Protein AF-A0A011AIQ7-F1 (afdb_monomer)

Nearest PDB structures (foldseek):
  3q0k-assembly1_A  TM=6.579E-01  e=1.385E+00  Homo sapiens
  5c22-assembly4_D  TM=3.290E-01  e=3.885E-01  Escherichia coli
  5c22-assembly3_C  TM=3.157E-01  e=4.949E-01  Escherichia coli

Sequence (125 aa):
MGLVEELEAQREALTEACAVADAEDRVAQARCDQLLSEFAGTARQLQVRAAEFAAVTEGGSPQSEVSAAACAVDAARVDAMRAQLRVVDEWAAITKSRLTRARRLSQQVSSICDVTLDLERTPGP

Solvent-accessible surface area (backbone atoms only — not comparable to full-atom values): 6647 Å² total; per-residue (Å²): 134,55,74,65,61,52,52,51,51,50,50,51,52,50,52,51,53,50,54,51,49,56,52,53,50,52,52,52,48,55,50,49,53,49,49,52,52,54,37,52,50,40,47,50,50,30,52,51,33,48,51,54,34,49,52,37,58,73,67,68,50,57,69,69,55,41,50,52,31,50,53,48,30,53,52,31,48,51,50,34,53,51,40,53,50,52,50,51,54,49,51,51,52,52,51,50,50,51,52,55,48,53,52,50,53,52,51,53,52,51,52,53,50,52,58,53,52,53,55,76,68,51,82,77,134

Organism: NCBI:txid927661

Structure (mmCIF, N/CA/C/O backbone):
data_AF-A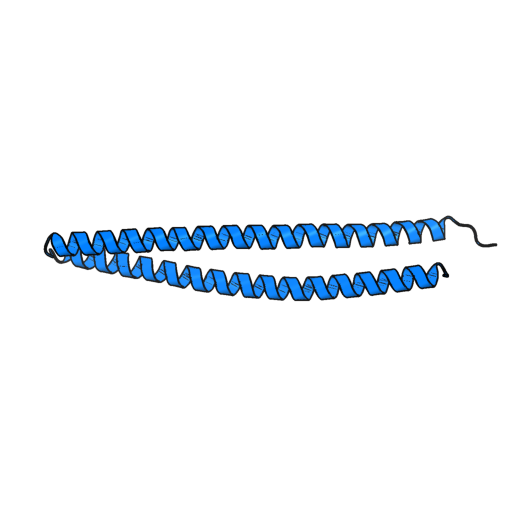0A011AIQ7-F1
#
_entry.id   AF-A0A011AIQ7-F1
#
loop_
_atom_site.group_PDB
_atom_site.id
_atom_site.type_symbol
_atom_site.label_atom_id
_atom_site.label_alt_id
_atom_site.label_comp_id
_atom_site.label_asym_id
_atom_site.label_entity_id
_atom_site.label_seq_id
_atom_site.pdbx_PDB_ins_code
_atom_site.Cartn_x
_atom_site.Cartn_y
_atom_site.Cartn_z
_atom_site.occupancy
_atom_site.B_iso_or_equiv
_atom_site.auth_seq_id
_atom_site.auth_comp_id
_atom_site.auth_asym_id
_atom_site.auth_atom_id
_atom_site.pdbx_PDB_model_num
ATOM 1 N N . MET A 1 1 ? 32.590 -1.691 -33.964 1.00 56.59 1 MET A N 1
ATOM 2 C CA . MET A 1 1 ? 31.225 -2.161 -33.682 1.00 56.59 1 MET A CA 1
ATOM 3 C C . MET A 1 1 ? 30.326 -1.468 -34.681 1.00 56.59 1 MET A C 1
ATOM 5 O O . MET A 1 1 ? 30.472 -0.260 -34.843 1.00 56.59 1 MET A O 1
ATOM 9 N N . GLY A 1 2 ? 29.557 -2.222 -35.457 1.00 79.56 2 GLY A N 1
ATOM 10 C CA . GLY A 1 2 ? 28.654 -1.657 -36.459 1.00 79.56 2 GLY A CA 1
ATOM 11 C C . GLY A 1 2 ? 27.425 -1.034 -35.798 1.00 79.56 2 GLY A C 1
ATOM 12 O O . GLY A 1 2 ? 26.962 -1.521 -34.775 1.00 79.56 2 GLY A O 1
ATOM 13 N N . LEU A 1 3 ? 26.864 0.017 -36.397 1.00 75.50 3 LEU A N 1
ATOM 14 C CA . LEU A 1 3 ? 25.681 0.719 -35.872 1.00 75.50 3 LEU A CA 1
ATOM 15 C C . LEU A 1 3 ? 24.439 -0.189 -35.743 1.00 75.50 3 LEU A C 1
ATOM 17 O O . LEU A 1 3 ? 23.606 0.007 -34.865 1.00 75.50 3 LEU A O 1
ATOM 21 N N . VAL A 1 4 ? 24.343 -1.227 -36.580 1.00 80.94 4 VAL A N 1
ATOM 22 C CA . VAL A 1 4 ? 23.312 -2.274 -36.475 1.00 80.94 4 VAL A CA 1
ATOM 23 C C . VAL A 1 4 ? 23.517 -3.140 -35.227 1.00 80.94 4 VAL A C 1
ATOM 25 O O . VAL A 1 4 ? 22.553 -3.400 -34.516 1.00 80.94 4 VAL A O 1
ATOM 28 N N . GLU A 1 5 ? 24.760 -3.524 -34.915 1.00 85.44 5 GLU A N 1
ATOM 29 C CA . GLU A 1 5 ? 25.088 -4.285 -33.696 1.00 85.44 5 GLU A CA 1
ATOM 30 C C . GLU A 1 5 ? 24.764 -3.464 -32.436 1.00 85.44 5 GLU A C 1
ATOM 32 O O . GLU A 1 5 ? 24.306 -4.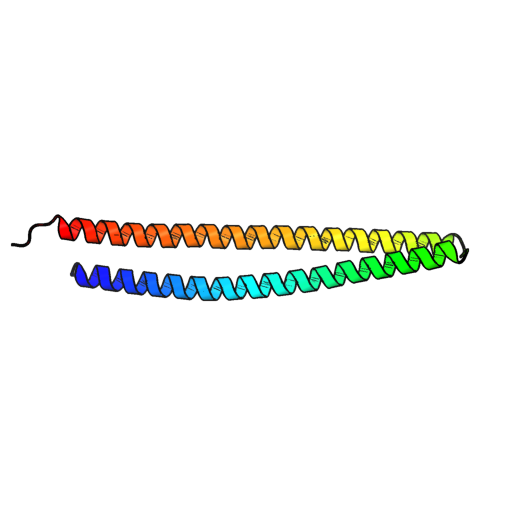006 -31.433 1.00 85.44 5 GLU A O 1
ATOM 37 N N . GLU A 1 6 ? 24.962 -2.142 -32.494 1.00 84.44 6 GLU A N 1
ATOM 38 C CA . GLU A 1 6 ? 24.613 -1.225 -31.406 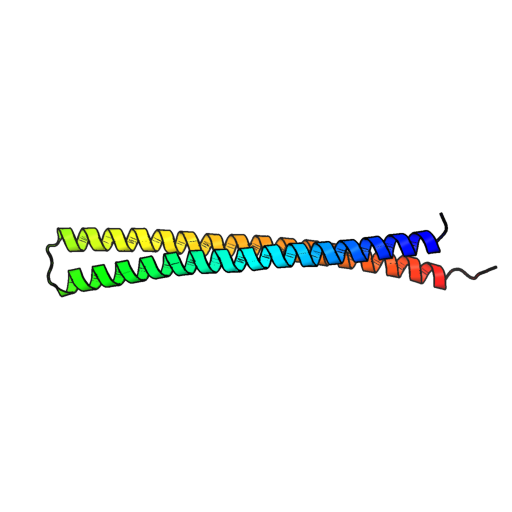1.00 84.44 6 GLU A CA 1
ATOM 39 C C . GLU A 1 6 ? 23.094 -1.128 -31.192 1.00 84.44 6 GLU A C 1
ATOM 41 O O . GLU A 1 6 ? 22.629 -1.236 -30.057 1.00 84.44 6 GLU A O 1
ATOM 46 N N . LEU A 1 7 ? 22.305 -0.996 -32.263 1.00 83.94 7 LEU A N 1
ATOM 47 C CA . LEU A 1 7 ? 20.840 -0.987 -32.172 1.00 83.94 7 LEU A CA 1
ATOM 48 C C . LEU A 1 7 ? 20.270 -2.330 -31.692 1.00 83.94 7 LEU A C 1
ATOM 50 O O . LEU A 1 7 ? 19.313 -2.350 -30.916 1.00 83.94 7 LEU A O 1
ATOM 54 N N . GLU A 1 8 ? 20.850 -3.453 -32.120 1.00 86.75 8 GLU A N 1
ATOM 55 C CA . GLU A 1 8 ? 20.460 -4.782 -31.640 1.00 86.75 8 GLU A CA 1
ATOM 56 C C . GLU A 1 8 ? 20.743 -4.942 -30.143 1.00 86.75 8 GLU A C 1
ATOM 58 O O . GLU A 1 8 ? 19.849 -5.353 -29.399 1.00 86.75 8 GLU A O 1
ATOM 63 N N . ALA A 1 9 ? 21.925 -4.522 -29.683 1.00 88.00 9 ALA A N 1
ATOM 64 C CA . ALA A 1 9 ? 22.273 -4.530 -28.265 1.00 88.00 9 ALA A CA 1
ATOM 65 C C . ALA A 1 9 ? 21.348 -3.620 -27.436 1.00 88.00 9 ALA A C 1
ATOM 67 O O . ALA A 1 9 ? 20.900 -4.001 -26.354 1.00 88.00 9 ALA A O 1
ATOM 68 N N . GLN A 1 10 ? 21.005 -2.431 -27.944 1.00 86.94 10 GLN A N 1
ATOM 69 C CA . GLN A 1 10 ? 20.070 -1.522 -27.273 1.00 86.94 10 GLN A CA 1
ATOM 70 C C . GLN A 1 10 ? 18.646 -2.094 -27.207 1.00 86.94 10 GLN A C 1
ATOM 72 O O . GLN A 1 10 ? 17.980 -1.972 -26.176 1.00 86.94 10 GLN A O 1
ATOM 77 N N . ARG A 1 11 ? 18.174 -2.754 -28.272 1.00 87.50 11 ARG A N 1
ATOM 78 C CA . ARG A 1 11 ? 16.873 -3.440 -28.291 1.00 87.50 11 ARG A CA 1
ATOM 79 C C . ARG A 1 11 ? 16.830 -4.587 -27.281 1.00 87.50 11 ARG A C 1
ATOM 81 O O . ARG A 1 11 ? 15.822 -4.741 -26.587 1.00 87.50 11 ARG A O 1
ATOM 88 N N . GLU A 1 12 ? 17.883 -5.395 -27.209 1.00 90.38 12 GLU A N 1
ATOM 89 C CA . GLU A 1 12 ? 17.980 -6.496 -26.247 1.00 90.38 12 GLU A CA 1
ATOM 90 C C . GLU A 1 12 ? 17.976 -5.960 -24.810 1.00 90.38 12 GLU A C 1
ATOM 92 O O . GLU A 1 12 ? 17.146 -6.380 -24.003 1.00 90.38 12 GLU A O 1
ATOM 97 N N . ALA A 1 13 ? 18.778 -4.928 -24.532 1.00 89.38 13 ALA A N 1
ATOM 98 C CA . ALA A 1 13 ? 18.809 -4.260 -23.234 1.00 89.38 13 ALA A CA 1
ATOM 99 C C . ALA A 1 13 ? 17.454 -3.638 -22.843 1.00 89.38 13 ALA A C 1
ATOM 101 O O . ALA A 1 13 ? 17.050 -3.720 -21.682 1.00 89.38 13 ALA A O 1
ATOM 102 N N . LEU A 1 14 ? 16.723 -3.033 -23.789 1.00 90.62 14 LEU A N 1
ATOM 103 C CA . LEU A 1 14 ? 15.379 -2.503 -23.533 1.00 90.62 14 LEU A CA 1
ATOM 104 C C . LEU A 1 14 ? 14.378 -3.629 -23.238 1.00 90.62 14 LEU A C 1
ATOM 106 O O . LEU A 1 14 ? 13.547 -3.501 -22.340 1.00 90.62 14 LEU A O 1
ATOM 110 N N . THR A 1 15 ? 14.471 -4.740 -23.969 1.00 91.38 15 THR A N 1
ATOM 111 C CA . THR A 1 15 ? 13.615 -5.917 -23.763 1.00 91.38 15 THR A CA 1
ATOM 112 C C . THR A 1 15 ? 13.834 -6.507 -22.372 1.00 91.38 15 THR A C 1
ATOM 114 O O . THR A 1 15 ? 12.869 -6.768 -21.651 1.00 91.38 15 THR A O 1
ATOM 117 N N . GLU A 1 16 ? 15.094 -6.654 -21.960 1.00 93.38 16 GLU A N 1
ATOM 118 C CA . GLU A 1 16 ? 15.452 -7.110 -20.618 1.00 93.38 16 GLU A CA 1
ATOM 119 C C . GLU A 1 16 ? 14.958 -6.132 -19.543 1.00 93.38 16 GLU A C 1
ATOM 121 O O . GLU A 1 16 ? 14.326 -6.548 -18.571 1.00 93.38 16 GLU A O 1
ATOM 126 N N . ALA A 1 17 ? 15.157 -4.824 -19.739 1.00 89.75 17 ALA A N 1
ATOM 127 C CA . ALA A 1 17 ? 14.701 -3.803 -18.798 1.00 89.75 17 ALA A CA 1
ATOM 128 C C . ALA A 1 17 ? 13.174 -3.824 -18.599 1.00 89.75 17 ALA A C 1
ATOM 130 O O . ALA A 1 17 ? 12.703 -3.669 -17.469 1.00 89.75 17 ALA A O 1
ATOM 131 N N . CYS A 1 18 ? 12.398 -4.059 -19.661 1.00 90.25 18 CYS A N 1
ATOM 132 C CA . CYS A 1 18 ? 10.949 -4.251 -19.575 1.00 90.25 18 CYS A CA 1
ATOM 133 C C . CYS A 1 18 ? 10.581 -5.539 -18.821 1.00 90.25 18 CYS A C 1
ATOM 135 O O . CYS A 1 18 ? 9.720 -5.509 -17.944 1.00 90.25 18 CYS A O 1
ATOM 137 N N . ALA A 1 19 ? 11.262 -6.657 -19.087 1.00 93.94 19 ALA A N 1
ATOM 138 C CA . ALA A 1 19 ? 10.998 -7.914 -18.385 1.00 93.94 19 ALA A CA 1
ATOM 139 C C . ALA A 1 19 ? 11.282 -7.810 -16.874 1.00 93.94 19 ALA A C 1
ATOM 141 O O . ALA A 1 19 ? 10.506 -8.307 -16.050 1.00 93.94 19 ALA A O 1
ATOM 142 N N . VAL A 1 20 ? 12.366 -7.122 -16.502 1.00 92.00 20 VAL A N 1
ATOM 143 C CA . VAL A 1 20 ? 12.689 -6.803 -15.104 1.00 92.00 20 VAL A CA 1
ATOM 144 C C . VAL A 1 20 ? 11.615 -5.897 -14.501 1.00 92.00 20 VAL A C 1
ATOM 146 O O . VAL A 1 20 ? 11.147 -6.166 -13.395 1.00 92.00 20 VAL A O 1
ATOM 149 N N . ALA A 1 21 ? 11.162 -4.874 -15.234 1.00 90.00 21 ALA A N 1
ATOM 150 C CA . ALA A 1 21 ? 10.089 -3.990 -14.786 1.00 90.00 21 ALA A CA 1
ATOM 151 C C . ALA A 1 21 ? 8.806 -4.760 -14.440 1.00 90.00 21 ALA A C 1
ATOM 153 O O . ALA A 1 21 ? 8.239 -4.548 -13.368 1.00 90.00 21 ALA A O 1
ATOM 154 N N . ASP A 1 22 ? 8.390 -5.686 -15.304 1.00 92.56 22 ASP A N 1
ATOM 155 C CA . ASP A 1 22 ? 7.191 -6.503 -15.105 1.00 92.56 22 ASP A CA 1
ATOM 156 C C . ASP A 1 22 ? 7.325 -7.464 -13.919 1.00 92.56 22 ASP A C 1
ATOM 158 O O . ASP A 1 22 ? 6.351 -7.754 -13.216 1.00 92.56 22 ASP A O 1
ATOM 162 N N . ALA A 1 23 ? 8.521 -8.017 -13.701 1.00 94.00 23 ALA A N 1
ATOM 163 C CA . ALA A 1 23 ? 8.795 -8.878 -12.555 1.00 94.00 23 ALA A CA 1
ATOM 164 C C . ALA A 1 23 ? 8.727 -8.085 -11.243 1.00 94.00 23 ALA A C 1
ATOM 166 O O . ALA A 1 23 ? 8.051 -8.497 -10.298 1.00 94.00 23 ALA A O 1
ATOM 167 N N . GLU A 1 24 ? 9.369 -6.920 -11.199 1.00 91.69 24 GLU A N 1
ATOM 168 C CA . GLU A 1 24 ? 9.349 -6.039 -10.033 1.00 91.69 24 GLU A CA 1
ATOM 169 C C . GLU A 1 24 ? 7.937 -5.506 -9.741 1.00 91.69 24 GLU A C 1
ATOM 171 O O . GLU A 1 24 ? 7.548 -5.413 -8.577 1.00 91.69 24 GLU A O 1
ATOM 176 N N . ASP A 1 25 ? 7.133 -5.206 -10.766 1.00 91.69 25 ASP A N 1
ATOM 177 C CA . ASP A 1 25 ? 5.745 -4.768 -10.580 1.00 91.69 25 ASP A CA 1
ATOM 178 C C . ASP A 1 25 ? 4.845 -5.867 -10.019 1.00 91.69 25 ASP A C 1
ATOM 180 O O . ASP A 1 25 ? 3.992 -5.574 -9.177 1.00 91.69 25 ASP A O 1
ATOM 184 N N . ARG A 1 26 ? 5.068 -7.128 -10.407 1.00 93.81 26 ARG A N 1
ATOM 185 C CA . ARG A 1 26 ? 4.393 -8.281 -9.795 1.00 93.81 26 ARG A CA 1
ATOM 186 C C . ARG A 1 26 ? 4.757 -8.437 -8.321 1.00 93.81 26 ARG A C 1
ATOM 188 O O . ARG A 1 26 ? 3.871 -8.671 -7.501 1.00 93.81 26 ARG A O 1
ATOM 195 N N . VAL A 1 27 ? 6.032 -8.261 -7.969 1.00 94.06 27 VAL A N 1
ATOM 196 C CA . VAL A 1 27 ? 6.481 -8.284 -6.567 1.00 94.06 27 VAL A CA 1
ATOM 197 C C . VAL A 1 27 ? 5.845 -7.139 -5.777 1.00 94.06 27 VAL A C 1
ATOM 199 O O . VAL A 1 27 ? 5.314 -7.363 -4.690 1.00 94.06 27 VAL A O 1
ATOM 202 N N . ALA A 1 28 ? 5.834 -5.926 -6.335 1.00 91.50 28 ALA A N 1
ATOM 203 C CA . ALA A 1 28 ? 5.198 -4.770 -5.712 1.00 91.50 28 ALA A CA 1
ATOM 204 C C . ALA A 1 28 ? 3.685 -4.972 -5.521 1.00 91.50 28 ALA A C 1
ATOM 206 O O . ALA A 1 28 ? 3.147 -4.601 -4.481 1.00 91.50 28 ALA A O 1
ATOM 207 N N . GLN A 1 29 ? 3.000 -5.598 -6.482 1.00 91.75 29 GLN A N 1
ATOM 208 C CA . GLN A 1 29 ? 1.578 -5.912 -6.355 1.00 91.75 29 GLN A CA 1
ATOM 209 C C . GLN A 1 29 ? 1.318 -6.918 -5.229 1.00 91.75 29 GLN A C 1
ATOM 211 O O . GLN A 1 29 ? 0.498 -6.649 -4.355 1.00 91.75 29 GLN A O 1
ATOM 216 N N . ALA A 1 30 ? 2.068 -8.023 -5.190 1.00 94.69 30 ALA A N 1
ATOM 217 C CA . ALA A 1 30 ? 1.951 -9.011 -4.118 1.00 94.69 30 ALA A CA 1
ATOM 218 C C . ALA A 1 30 ? 2.218 -8.388 -2.736 1.00 94.69 30 ALA A C 1
ATOM 220 O O . ALA A 1 30 ? 1.547 -8.706 -1.752 1.00 94.69 30 ALA A O 1
ATOM 221 N N . ARG A 1 31 ? 3.171 -7.452 -2.668 1.00 93.75 31 ARG A N 1
ATOM 222 C CA . ARG A 1 31 ? 3.484 -6.694 -1.457 1.00 93.75 31 ARG A CA 1
ATOM 223 C C . ARG A 1 31 ? 2.329 -5.789 -1.018 1.00 93.75 31 ARG A C 1
ATOM 225 O O . ARG A 1 31 ? 2.009 -5.760 0.171 1.00 93.75 31 ARG A O 1
ATOM 232 N N . CYS A 1 32 ? 1.688 -5.088 -1.953 1.00 91.75 32 CYS A N 1
ATOM 233 C CA . CYS A 1 32 ? 0.479 -4.306 -1.685 1.00 91.75 32 CYS A CA 1
ATOM 234 C C . CYS A 1 32 ? -0.654 -5.185 -1.147 1.00 91.75 32 CYS A C 1
ATOM 236 O O . CYS A 1 32 ? -1.264 -4.834 -0.138 1.00 91.75 32 CYS A O 1
ATOM 238 N N . ASP A 1 33 ? -0.908 -6.330 -1.780 1.00 94.44 33 ASP A N 1
ATOM 239 C CA . ASP A 1 33 ? -1.982 -7.244 -1.380 1.00 94.44 33 ASP A CA 1
ATOM 240 C C . ASP A 1 33 ? -1.750 -7.779 0.042 1.00 94.44 33 ASP A C 1
ATOM 242 O O . ASP A 1 33 ? -2.663 -7.786 0.873 1.00 94.44 33 ASP A O 1
ATOM 246 N N . GLN A 1 34 ? -0.502 -8.141 0.362 1.00 95.94 34 GLN A N 1
ATOM 247 C CA . GLN A 1 34 ? -0.107 -8.542 1.711 1.00 95.94 34 GLN A CA 1
ATOM 248 C C . GLN A 1 34 ? -0.378 -7.429 2.733 1.00 95.94 34 GLN A C 1
ATOM 250 O O . GLN A 1 34 ? -0.994 -7.679 3.769 1.00 95.94 34 GLN A O 1
ATOM 255 N N . LEU A 1 35 ? 0.059 -6.199 2.455 1.00 95.25 35 LEU A N 1
ATOM 256 C CA . LEU A 1 35 ? -0.112 -5.068 3.372 1.00 95.25 35 LEU A CA 1
ATOM 257 C C . LEU A 1 35 ? -1.580 -4.713 3.603 1.00 95.25 35 LEU A C 1
ATOM 259 O O . LEU A 1 35 ? -1.970 -4.424 4.733 1.00 95.25 35 LEU A O 1
ATOM 263 N N . LEU A 1 36 ? -2.404 -4.763 2.555 1.00 95.81 36 LEU A N 1
ATOM 264 C CA . LEU A 1 36 ? -3.843 -4.544 2.677 1.00 95.81 36 LEU A CA 1
ATOM 265 C C . LEU A 1 36 ? -4.505 -5.647 3.511 1.00 95.81 36 LEU A C 1
ATOM 267 O O . LEU A 1 36 ? -5.373 -5.347 4.332 1.00 95.81 36 LEU A O 1
ATOM 271 N N . SER A 1 37 ? -4.062 -6.899 3.369 1.00 97.12 37 SER A N 1
ATOM 272 C CA . SER A 1 37 ? -4.522 -8.007 4.212 1.00 97.12 37 SER A CA 1
ATOM 273 C C . SER A 1 37 ? -4.119 -7.824 5.681 1.00 97.12 37 SER A C 1
ATOM 275 O O . SER A 1 37 ? -4.944 -8.034 6.572 1.00 97.12 37 SER A O 1
ATOM 277 N N . GLU A 1 38 ? -2.876 -7.416 5.955 1.00 96.31 38 GLU A N 1
ATOM 278 C CA . GLU A 1 38 ? -2.400 -7.104 7.312 1.00 96.31 38 GLU A CA 1
ATOM 279 C C . GLU A 1 38 ? -3.228 -5.965 7.931 1.00 96.31 38 GLU A C 1
ATOM 281 O O . GLU A 1 38 ? -3.742 -6.102 9.043 1.00 96.31 38 GLU A O 1
ATOM 286 N N . PHE A 1 39 ? -3.440 -4.876 7.183 1.00 96.88 39 PHE A N 1
ATOM 287 C CA . PHE A 1 39 ? -4.247 -3.740 7.625 1.00 96.88 39 PHE A CA 1
ATOM 288 C C . PHE A 1 39 ? -5.705 -4.126 7.906 1.00 96.88 39 PHE A C 1
ATOM 290 O O . PHE A 1 39 ? -6.258 -3.729 8.933 1.00 96.88 39 PHE A O 1
ATOM 297 N N . ALA A 1 40 ? -6.323 -4.939 7.044 1.00 97.44 40 ALA A N 1
ATOM 298 C CA . ALA A 1 40 ? -7.676 -5.446 7.264 1.00 97.44 40 ALA A CA 1
ATOM 299 C C . ALA A 1 40 ? -7.774 -6.280 8.555 1.00 97.44 40 ALA A C 1
ATOM 301 O O . ALA A 1 40 ? -8.770 -6.190 9.278 1.00 97.44 40 ALA A O 1
ATOM 302 N N . GLY A 1 41 ? -6.729 -7.050 8.879 1.00 97.62 41 GLY A N 1
ATOM 303 C CA . GLY A 1 41 ? -6.609 -7.768 10.147 1.00 97.62 41 GLY A CA 1
ATOM 304 C C . GLY A 1 41 ? -6.613 -6.825 11.352 1.00 97.62 41 GLY A C 1
ATOM 305 O O . GLY A 1 41 ? -7.416 -7.005 12.270 1.00 97.62 41 GLY A O 1
ATOM 306 N N . THR A 1 42 ? -5.784 -5.781 11.325 1.00 97.81 42 THR A N 1
ATOM 307 C CA . THR A 1 42 ? -5.723 -4.774 12.397 1.00 97.81 42 THR A CA 1
ATOM 308 C C . THR A 1 42 ? -7.038 -4.003 12.541 1.00 97.81 42 THR A C 1
ATOM 310 O O . THR A 1 42 ? -7.523 -3.797 13.653 1.00 97.81 42 THR A O 1
ATOM 313 N N . ALA A 1 43 ? -7.672 -3.627 11.427 1.00 97.56 43 ALA A N 1
ATOM 314 C CA . ALA A 1 43 ? -8.969 -2.954 11.436 1.00 97.56 43 ALA A CA 1
ATOM 315 C C . ALA A 1 43 ? -10.066 -3.834 12.060 1.00 97.56 43 ALA A C 1
ATOM 317 O O . ALA A 1 43 ? -10.880 -3.352 12.850 1.00 97.56 43 ALA A O 1
ATOM 318 N N . ARG A 1 44 ? -10.055 -5.142 11.770 1.00 98.12 44 ARG A N 1
ATOM 319 C CA . ARG A 1 44 ? -10.975 -6.103 12.391 1.00 98.12 44 ARG A CA 1
ATOM 320 C C . ARG A 1 44 ? -10.736 -6.228 13.896 1.00 98.12 44 ARG A C 1
ATOM 322 O O . ARG A 1 44 ? -11.701 -6.288 14.649 1.00 98.12 44 ARG A O 1
ATOM 329 N N . GLN A 1 45 ? -9.483 -6.238 14.350 1.00 97.44 45 GLN A N 1
ATOM 330 C CA . GLN A 1 45 ? -9.174 -6.258 15.785 1.00 97.44 45 GLN A CA 1
ATOM 331 C C . GLN A 1 45 ? -9.713 -5.012 16.495 1.00 97.44 45 GLN A C 1
ATOM 333 O O . GLN A 1 45 ? -10.352 -5.143 17.536 1.00 97.44 45 GLN A O 1
ATOM 338 N N . LEU A 1 46 ? -9.532 -3.824 15.910 1.00 98.06 46 LEU A N 1
ATOM 339 C CA . LEU A 1 46 ? -10.117 -2.588 16.437 1.00 98.06 46 LEU A CA 1
ATOM 340 C C . LEU A 1 46 ? -11.648 -2.672 16.518 1.00 98.06 46 LEU A C 1
ATOM 342 O O . LEU A 1 46 ? -12.225 -2.306 17.539 1.00 98.06 46 LEU A O 1
ATOM 346 N N . GLN A 1 47 ? -12.303 -3.200 15.481 1.00 98.25 47 GLN A N 1
ATOM 347 C CA . GLN A 1 47 ? -13.754 -3.395 15.482 1.00 98.25 47 GLN A CA 1
ATOM 348 C C . GLN A 1 47 ? -14.211 -4.325 16.616 1.00 98.25 47 GLN A C 1
ATOM 350 O O . GLN A 1 47 ? -15.189 -4.019 17.296 1.00 98.25 47 GLN A O 1
ATOM 355 N N . VAL A 1 48 ? -13.499 -5.433 16.847 1.00 98.12 48 VAL A N 1
ATOM 356 C CA . VAL A 1 48 ? -13.793 -6.359 17.951 1.00 98.12 48 VAL A CA 1
ATOM 357 C C . VAL A 1 48 ? -13.647 -5.657 19.300 1.00 98.12 48 VAL A C 1
ATOM 359 O O . VAL A 1 48 ? -14.566 -5.722 20.110 1.00 98.12 48 VAL A O 1
ATOM 362 N N . ARG A 1 49 ? -12.552 -4.917 19.525 1.00 97.88 49 ARG A N 1
ATOM 363 C CA . ARG A 1 49 ? -12.354 -4.174 20.783 1.00 97.88 49 ARG A CA 1
ATOM 364 C C . ARG A 1 49 ? -13.425 -3.112 21.010 1.00 97.88 49 ARG A C 1
ATOM 366 O O . ARG A 1 49 ? -13.890 -2.951 22.133 1.00 97.88 49 ARG A O 1
ATOM 373 N N . ALA A 1 50 ? -13.849 -2.417 19.956 1.00 97.69 50 ALA A N 1
ATOM 374 C CA . ALA A 1 50 ? -14.928 -1.439 20.047 1.00 97.69 50 ALA A CA 1
ATOM 375 C C . ALA A 1 50 ? -16.267 -2.094 20.432 1.00 97.69 50 ALA A C 1
ATOM 377 O O . ALA A 1 50 ? -17.000 -1.547 21.253 1.00 97.69 50 ALA A O 1
ATOM 378 N N . ALA A 1 51 ? -16.566 -3.278 19.886 1.00 97.88 51 ALA A N 1
ATOM 379 C CA .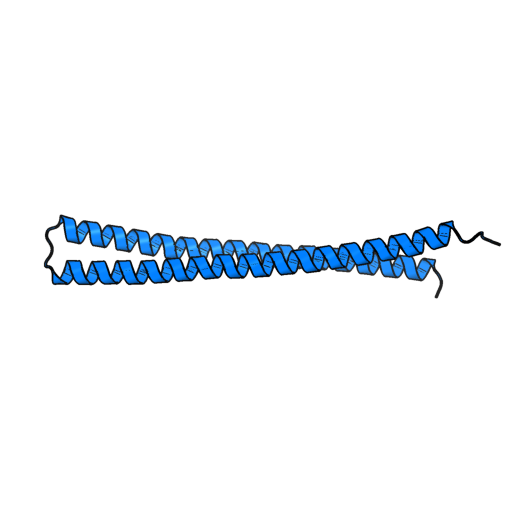 ALA A 1 51 ? -17.762 -4.039 20.242 1.00 97.88 51 ALA A CA 1
ATOM 380 C C . ALA A 1 51 ? -17.714 -4.560 21.690 1.00 97.88 51 ALA A C 1
ATOM 382 O O . ALA A 1 51 ? -18.706 -4.460 22.406 1.00 97.88 51 ALA A O 1
ATOM 383 N N . GLU A 1 52 ? -16.561 -5.062 22.144 1.00 96.75 52 GLU A N 1
ATOM 384 C CA . GLU A 1 52 ? -16.351 -5.465 23.542 1.00 96.75 52 GLU A CA 1
ATOM 385 C C . GLU 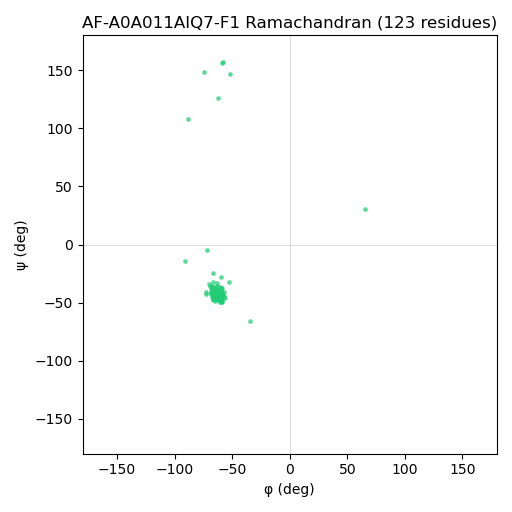A 1 52 ? -16.573 -4.286 24.501 1.00 96.75 52 GLU A C 1
ATOM 387 O O . GLU A 1 52 ? -17.292 -4.418 25.489 1.00 96.75 52 GLU A O 1
ATOM 392 N N . PHE A 1 53 ? -16.019 -3.111 24.189 1.00 97.56 53 PHE A N 1
ATOM 393 C CA . PHE A 1 53 ? -16.226 -1.901 24.985 1.00 97.56 53 PHE A CA 1
ATOM 394 C C . PHE A 1 53 ? -17.700 -1.468 25.038 1.00 97.56 53 PHE A C 1
ATOM 396 O O . PHE A 1 53 ? -18.200 -1.121 26.111 1.00 97.56 53 PHE A O 1
ATOM 403 N N . ALA A 1 54 ? -18.420 -1.533 23.914 1.00 96.88 54 ALA A N 1
ATOM 404 C CA . ALA A 1 54 ? -19.855 -1.250 23.884 1.00 96.88 54 ALA A CA 1
ATOM 405 C C . ALA A 1 54 ? -20.641 -2.228 24.774 1.00 96.88 54 ALA A C 1
ATOM 407 O O . ALA A 1 54 ? -21.431 -1.803 25.609 1.00 96.88 54 ALA A O 1
ATOM 408 N N . ALA A 1 55 ? -20.350 -3.529 24.691 1.00 96.75 55 ALA A N 1
ATOM 409 C CA . ALA A 1 55 ? -21.029 -4.536 25.504 1.00 96.75 55 ALA A CA 1
ATOM 410 C C . ALA A 1 55 ? -20.799 -4.332 27.014 1.00 96.75 55 ALA A C 1
ATOM 412 O O . ALA A 1 55 ? -21.732 -4.442 27.807 1.00 96.75 55 ALA A O 1
ATOM 413 N N . VAL A 1 56 ? -19.567 -4.000 27.414 1.00 95.94 56 VAL A N 1
ATOM 414 C CA . VAL A 1 56 ? -19.205 -3.741 28.821 1.00 95.94 56 VAL A CA 1
ATOM 415 C C . VAL A 1 56 ? -19.858 -2.450 29.335 1.00 95.94 56 VAL A C 1
ATOM 417 O O . VAL A 1 56 ? -20.309 -2.395 30.478 1.00 95.94 56 VAL A O 1
ATOM 420 N N . THR A 1 57 ? -19.961 -1.412 28.501 1.00 95.06 57 THR A N 1
ATOM 421 C CA . THR A 1 57 ? -20.622 -0.153 28.890 1.00 95.06 57 THR A CA 1
ATOM 422 C C . THR A 1 57 ? -22.145 -0.289 28.975 1.00 95.06 57 THR A C 1
ATOM 424 O O . THR A 1 57 ? -22.740 0.199 29.934 1.00 95.06 57 THR A O 1
ATOM 427 N N . GLU A 1 58 ? -22.781 -0.997 28.039 1.00 95.50 58 GLU A N 1
ATOM 428 C CA . GLU A 1 58 ? -24.229 -1.261 28.043 1.00 95.50 58 GL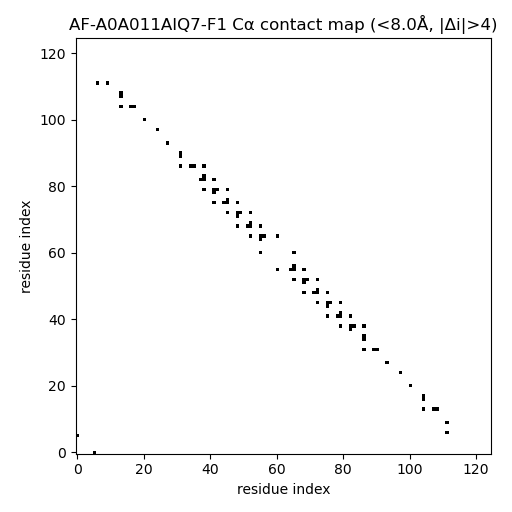U A CA 1
ATOM 429 C C . GLU A 1 58 ? -24.654 -2.235 29.152 1.00 95.50 58 GLU A C 1
ATOM 431 O O . GLU A 1 58 ? -25.731 -2.086 29.729 1.00 95.50 58 GLU A O 1
ATOM 436 N N . GLY A 1 59 ? -23.802 -3.209 29.489 1.00 93.56 59 GLY A N 1
ATOM 437 C CA . GLY A 1 59 ? -24.059 -4.202 30.535 1.00 93.56 59 GLY A CA 1
ATOM 438 C C . GLY A 1 59 ? -24.003 -3.660 31.967 1.00 93.56 59 GLY A C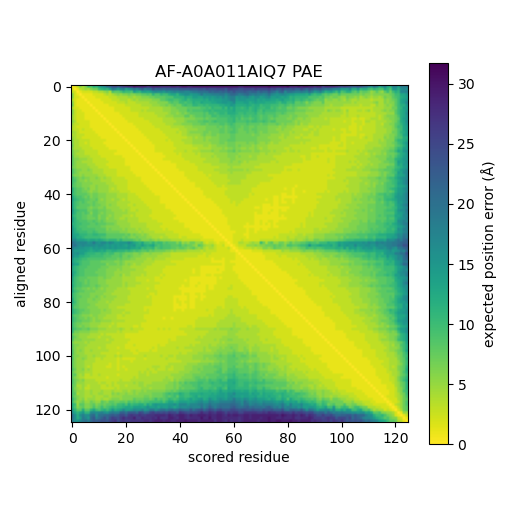 1
ATOM 439 O O . GLY A 1 59 ? -24.281 -4.405 32.905 1.00 93.56 59 GLY A O 1
ATOM 440 N N . GLY A 1 60 ? -23.637 -2.387 32.156 1.00 92.94 60 GLY A N 1
ATOM 441 C CA . GLY A 1 60 ? -23.460 -1.797 33.483 1.00 92.94 60 GLY A CA 1
ATOM 442 C C . GLY A 1 60 ? -22.303 -2.427 34.264 1.00 92.94 60 GLY A C 1
ATOM 443 O O . GLY A 1 60 ? -22.366 -2.506 35.493 1.00 92.94 60 GLY A O 1
ATOM 444 N N . SER A 1 61 ? -21.269 -2.905 33.560 1.00 95.75 61 SER A N 1
ATOM 445 C CA . SER A 1 61 ? -20.089 -3.503 34.183 1.00 95.75 61 SER A CA 1
ATOM 446 C C . SER A 1 61 ? -19.393 -2.533 35.149 1.00 95.75 61 SER A C 1
ATOM 448 O O . SER A 1 61 ? -19.493 -1.310 35.004 1.00 95.75 61 SER A O 1
ATOM 450 N N . PRO A 1 62 ? -18.625 -3.056 36.122 1.00 97.12 62 PRO A N 1
ATOM 451 C CA . PRO A 1 62 ? -17.817 -2.241 37.016 1.00 97.12 62 PRO A CA 1
ATOM 452 C C . PRO A 1 62 ? -16.909 -1.256 36.269 1.00 97.12 62 PRO A C 1
ATOM 454 O O . PRO A 1 62 ? -16.335 -1.574 35.226 1.00 97.12 62 PRO A O 1
ATOM 457 N N . GLN A 1 63 ? -16.680 -0.084 36.868 1.00 95.38 63 GLN A N 1
ATOM 458 C CA . GLN A 1 63 ? -15.828 0.970 36.301 1.00 95.38 63 GLN A CA 1
ATOM 459 C C . GLN A 1 63 ? -14.422 0.474 35.913 1.00 95.38 63 GLN A C 1
ATOM 461 O O . GLN A 1 63 ? -13.829 0.971 34.957 1.00 95.38 63 GLN A O 1
ATOM 466 N N . SER A 1 64 ? -13.878 -0.509 36.637 1.00 96.25 64 SER A N 1
ATOM 467 C CA . SER A 1 64 ? -12.583 -1.121 36.326 1.00 96.25 64 SER A CA 1
ATOM 468 C C . SER A 1 64 ? -12.584 -1.882 34.998 1.00 96.25 64 SER A C 1
ATOM 470 O O . SER A 1 64 ? -11.602 -1.808 34.264 1.00 96.25 64 SER A O 1
ATOM 472 N N . GLU A 1 65 ? -13.674 -2.577 34.666 1.00 96.50 65 GLU A N 1
ATOM 473 C CA . GLU A 1 65 ? -13.819 -3.301 33.397 1.00 96.50 65 GLU A CA 1
ATOM 474 C C . GLU A 1 65 ? -14.029 -2.333 32.234 1.00 96.50 65 GLU A C 1
ATOM 476 O O . GLU A 1 65 ? -13.376 -2.466 31.202 1.00 96.50 65 GLU A O 1
ATOM 481 N N . VAL A 1 66 ? -14.866 -1.308 32.429 1.00 96.50 66 VAL A N 1
ATOM 482 C CA . VAL A 1 66 ? -15.073 -0.237 31.441 1.00 96.50 66 VAL A CA 1
ATOM 483 C C . VAL A 1 66 ? -13.750 0.465 31.123 1.00 96.50 66 VAL A C 1
ATOM 485 O O . VAL A 1 66 ? -13.419 0.668 29.957 1.00 96.50 66 VAL A O 1
ATOM 488 N N . SER A 1 67 ? -12.962 0.792 32.153 1.00 97.56 67 SER A N 1
ATOM 489 C CA . SER A 1 67 ? -11.640 1.410 31.999 1.00 97.56 67 SER A CA 1
ATOM 490 C C . SER A 1 67 ? -10.665 0.501 31.242 1.00 97.56 67 SER A C 1
ATOM 492 O O . SER A 1 67 ? -10.017 0.938 30.292 1.00 97.56 67 SER A O 1
ATOM 494 N N . ALA A 1 68 ? -10.602 -0.787 31.598 1.00 97.44 68 ALA A N 1
ATOM 495 C CA . ALA A 1 68 ? -9.744 -1.751 30.912 1.00 97.44 68 ALA A CA 1
ATOM 496 C C . ALA A 1 68 ? -10.123 -1.915 29.429 1.00 97.44 68 ALA A C 1
ATOM 498 O O . ALA A 1 68 ? -9.245 -1.929 28.563 1.00 97.44 68 ALA A O 1
ATOM 499 N N . ALA A 1 69 ? -11.421 -1.986 29.125 1.00 96.69 69 ALA A N 1
ATOM 500 C CA . ALA A 1 69 ? -11.919 -2.072 27.758 1.00 96.69 69 ALA A CA 1
ATOM 501 C C . ALA A 1 69 ? -11.635 -0.787 26.957 1.00 96.69 69 ALA A C 1
ATOM 503 O O . ALA A 1 69 ? -11.211 -0.875 25.805 1.00 96.69 69 ALA A O 1
ATOM 504 N N . ALA A 1 70 ? -11.767 0.397 27.568 1.00 97.38 70 ALA A N 1
ATOM 505 C CA . ALA A 1 70 ? -11.388 1.665 26.939 1.00 97.38 70 ALA A CA 1
ATOM 506 C C . ALA A 1 70 ? -9.892 1.693 26.577 1.00 97.38 70 ALA A C 1
ATOM 508 O O . ALA A 1 70 ? -9.539 1.986 25.435 1.00 97.38 70 ALA A O 1
ATOM 509 N N . CYS A 1 71 ? -9.012 1.291 27.502 1.00 98.00 71 CYS A N 1
ATOM 510 C CA . CYS A 1 71 ? -7.578 1.185 27.225 1.00 98.00 71 CYS A CA 1
ATOM 511 C C . CYS A 1 71 ? -7.267 0.193 26.091 1.00 98.00 71 CYS A C 1
ATOM 513 O O . CYS A 1 71 ? -6.376 0.446 25.279 1.00 98.00 71 CYS A O 1
ATOM 515 N N . ALA A 1 72 ? -7.994 -0.926 26.009 1.00 97.81 72 ALA A N 1
ATOM 516 C CA . ALA A 1 72 ? -7.827 -1.898 24.930 1.00 97.81 72 ALA A CA 1
ATOM 517 C C . ALA A 1 72 ? -8.247 -1.332 23.560 1.00 97.81 72 ALA A C 1
ATOM 519 O O . ALA A 1 72 ? -7.577 -1.595 22.559 1.00 97.81 72 ALA A O 1
ATOM 520 N N . VAL A 1 73 ? -9.320 -0.533 23.509 1.00 98.25 73 VAL A N 1
ATOM 521 C CA . VAL A 1 73 ? -9.734 0.192 22.296 1.00 98.25 73 VAL A CA 1
ATOM 522 C C . VAL A 1 73 ? -8.680 1.213 21.884 1.00 98.25 73 VAL A C 1
ATOM 524 O O . VAL A 1 73 ? -8.305 1.252 20.713 1.00 98.25 73 VAL A O 1
ATOM 527 N N . ASP A 1 74 ? -8.163 2.002 22.827 1.00 98.38 74 ASP A N 1
ATOM 528 C CA . ASP A 1 74 ? -7.129 2.998 22.539 1.00 98.38 74 ASP A CA 1
ATOM 529 C C . ASP A 1 74 ? -5.853 2.346 21.995 1.00 98.38 74 ASP A C 1
ATOM 531 O O . ASP A 1 74 ? -5.308 2.800 20.986 1.00 98.38 74 ASP A O 1
ATOM 535 N N . ALA A 1 75 ? -5.413 1.235 22.592 1.00 97.56 75 ALA A N 1
ATOM 536 C CA . ALA A 1 75 ? -4.280 0.464 22.088 1.00 97.56 75 ALA A CA 1
ATOM 537 C C . ALA A 1 75 ? -4.526 -0.038 20.653 1.00 97.56 75 ALA A C 1
ATOM 539 O O . ALA A 1 75 ? -3.711 0.210 19.762 1.00 97.56 75 ALA A O 1
ATOM 540 N N . ALA A 1 76 ? -5.685 -0.655 20.397 1.00 97.81 76 ALA A N 1
ATOM 541 C CA . ALA A 1 76 ? -6.041 -1.146 19.065 1.00 97.81 76 ALA A CA 1
ATOM 542 C C . ALA A 1 76 ? -6.167 -0.014 18.029 1.00 97.81 76 ALA A C 1
ATOM 544 O O . ALA A 1 76 ? -5.825 -0.192 16.858 1.00 97.81 76 ALA A O 1
ATOM 545 N N . ARG A 1 77 ? -6.622 1.174 18.444 1.00 98.06 77 ARG A N 1
ATOM 546 C CA . ARG A 1 77 ? -6.697 2.361 17.584 1.00 98.06 77 ARG A CA 1
ATOM 547 C C . ARG A 1 77 ? -5.303 2.836 17.195 1.00 98.06 77 ARG A C 1
ATOM 549 O O . ARG A 1 77 ? -5.070 3.145 16.026 1.00 98.06 77 ARG A O 1
ATOM 556 N N . VAL A 1 78 ? -4.382 2.891 18.154 1.00 98.19 78 VAL A N 1
ATOM 557 C CA . VAL A 1 78 ? -2.986 3.253 17.888 1.00 98.19 78 VAL A CA 1
ATOM 558 C C . VAL A 1 78 ? -2.346 2.250 16.925 1.00 98.19 78 VAL A C 1
ATOM 560 O O . VAL A 1 78 ? -1.646 2.664 16.001 1.00 98.19 78 VAL A O 1
ATOM 563 N N . ASP A 1 79 ? -2.621 0.955 17.072 1.00 97.50 79 ASP A N 1
ATOM 564 C CA . ASP A 1 79 ? -2.126 -0.072 16.149 1.00 97.50 79 ASP A CA 1
ATOM 565 C C . ASP A 1 79 ? -2.726 0.057 14.745 1.00 97.50 79 ASP A C 1
ATOM 567 O O . ASP A 1 79 ? -2.000 -0.066 13.755 1.00 97.50 79 ASP A O 1
ATOM 571 N N . ALA A 1 80 ? -4.014 0.391 14.630 1.00 97.12 80 ALA A N 1
ATOM 572 C CA . ALA A 1 80 ? -4.651 0.669 13.344 1.00 97.12 80 ALA A CA 1
ATOM 573 C C . ALA A 1 80 ? -4.027 1.887 12.645 1.00 97.12 80 ALA A C 1
ATOM 575 O O . ALA A 1 80 ? -3.713 1.806 11.459 1.00 97.12 80 ALA A O 1
ATOM 576 N N . MET A 1 81 ? -3.769 2.981 13.371 1.00 97.56 81 MET A N 1
ATOM 577 C CA . MET A 1 81 ? -3.048 4.148 12.837 1.00 97.56 81 MET A CA 1
ATOM 578 C C . MET A 1 81 ? -1.609 3.781 12.432 1.00 97.56 81 MET A C 1
ATOM 580 O O . MET A 1 81 ? -1.152 4.160 11.354 1.00 97.56 81 MET A O 1
ATOM 584 N N . ARG A 1 82 ? -0.947 2.962 13.267 1.00 97.56 82 ARG A N 1
ATOM 585 C CA . ARG A 1 82 ? 0.254 2.149 12.988 1.00 97.56 82 ARG A CA 1
ATOM 586 C C . ARG A 1 82 ? 0.273 1.612 11.556 1.00 97.56 82 ARG A C 1
ATOM 588 O O . ARG A 1 82 ? 1.106 1.951 10.714 1.00 97.56 82 ARG A O 1
ATOM 595 N N . ALA A 1 83 ? -0.692 0.737 11.313 1.00 96.00 83 ALA A N 1
ATOM 596 C CA . ALA A 1 83 ? -0.832 0.003 10.071 1.00 96.00 83 ALA A CA 1
ATOM 597 C C . ALA A 1 83 ? -1.201 0.915 8.888 1.00 96.00 83 ALA A C 1
ATOM 599 O O . ALA A 1 83 ? -0.658 0.725 7.802 1.00 96.00 83 ALA A O 1
ATOM 600 N N . GLN A 1 84 ? -2.042 1.937 9.090 1.00 95.56 84 GLN A N 1
ATOM 601 C CA . GLN A 1 84 ? -2.374 2.921 8.048 1.00 95.56 84 GLN A CA 1
ATOM 602 C C . GLN A 1 84 ? -1.139 3.663 7.540 1.00 95.56 84 GLN A C 1
ATOM 604 O O . GLN A 1 84 ? -0.937 3.747 6.330 1.00 95.56 84 GLN A O 1
ATOM 609 N N . LEU A 1 85 ? -0.297 4.168 8.447 1.00 96.44 85 LEU A N 1
ATOM 610 C CA . LEU A 1 85 ? 0.933 4.865 8.066 1.00 96.44 85 LEU A CA 1
ATOM 611 C C . LEU A 1 85 ? 1.863 3.947 7.268 1.00 96.44 85 LEU A C 1
ATOM 613 O O . LEU A 1 85 ? 2.350 4.342 6.215 1.00 96.44 85 LEU A O 1
ATOM 617 N N . ARG A 1 86 ? 2.017 2.689 7.697 1.00 95.75 86 ARG A N 1
ATOM 618 C CA . ARG A 1 86 ? 2.828 1.699 6.975 1.00 95.75 86 ARG A CA 1
ATOM 619 C C . ARG A 1 86 ? 2.322 1.439 5.552 1.00 95.75 86 ARG A C 1
ATOM 621 O O . ARG A 1 86 ? 3.134 1.308 4.641 1.00 95.75 86 ARG A O 1
ATOM 628 N N . VAL A 1 87 ? 1.002 1.368 5.352 1.00 94.50 87 VAL A N 1
ATOM 629 C CA . VAL A 1 87 ? 0.407 1.225 4.011 1.00 94.50 87 VAL A CA 1
ATOM 630 C C . VAL A 1 87 ? 0.754 2.432 3.139 1.00 94.50 87 VAL A C 1
ATOM 632 O O . VAL A 1 87 ? 1.180 2.253 2.000 1.00 94.50 87 VAL A O 1
ATOM 635 N N . VAL A 1 88 ? 0.612 3.648 3.675 1.00 95.38 88 VAL A N 1
ATOM 636 C CA . VAL A 1 88 ? 0.924 4.891 2.950 1.00 95.38 88 VAL A CA 1
ATOM 637 C C . VAL A 1 88 ? 2.408 4.966 2.584 1.00 95.38 88 VAL A C 1
ATOM 639 O O . VAL A 1 88 ? 2.732 5.254 1.431 1.00 95.38 88 VAL A O 1
ATOM 642 N N . ASP A 1 89 ? 3.299 4.664 3.527 1.00 95.44 89 ASP A N 1
ATOM 643 C CA . ASP A 1 89 ? 4.747 4.693 3.310 1.00 95.44 89 ASP A CA 1
ATOM 644 C C . ASP A 1 89 ? 5.176 3.692 2.231 1.00 95.44 89 ASP A C 1
ATOM 646 O O . ASP A 1 89 ? 5.947 4.031 1.328 1.00 95.44 89 ASP A O 1
ATOM 650 N N . GLU A 1 90 ? 4.644 2.467 2.270 1.00 94.56 90 GLU A N 1
ATOM 651 C CA . GLU A 1 90 ? 4.974 1.465 1.259 1.00 94.56 90 GLU A CA 1
ATOM 652 C C . GLU A 1 90 ? 4.406 1.841 -0.118 1.00 94.56 90 GLU A C 1
ATOM 654 O O . GLU A 1 90 ? 5.105 1.736 -1.128 1.00 94.56 90 GLU A O 1
ATOM 659 N N . TRP A 1 91 ? 3.173 2.351 -0.183 1.00 93.38 91 TRP A N 1
ATOM 660 C CA . TRP A 1 91 ? 2.599 2.854 -1.434 1.00 93.38 91 TRP A CA 1
ATOM 661 C C . TRP A 1 91 ? 3.432 3.987 -2.035 1.00 93.38 91 TRP A C 1
ATOM 663 O O . TRP A 1 91 ? 3.667 4.004 -3.248 1.00 93.38 91 TRP A O 1
ATOM 673 N N . ALA A 1 92 ? 3.921 4.911 -1.207 1.00 94.38 92 ALA A N 1
ATOM 674 C CA . ALA A 1 92 ? 4.805 5.980 -1.650 1.00 94.38 92 ALA A CA 1
ATOM 675 C C . ALA A 1 92 ? 6.133 5.424 -2.192 1.00 94.38 92 ALA A C 1
ATOM 677 O O . ALA A 1 92 ? 6.589 5.849 -3.259 1.00 94.38 92 ALA A O 1
ATOM 678 N N . ALA A 1 93 ? 6.728 4.440 -1.511 1.00 93.69 93 ALA A N 1
ATOM 679 C CA . ALA A 1 93 ? 7.961 3.788 -1.946 1.00 93.69 93 ALA A CA 1
ATOM 680 C C . ALA A 1 93 ? 7.793 3.057 -3.291 1.00 93.69 93 ALA A C 1
ATOM 682 O O . ALA A 1 93 ? 8.595 3.258 -4.209 1.00 93.69 93 ALA A O 1
ATOM 683 N N . ILE A 1 94 ? 6.721 2.275 -3.444 1.00 91.94 94 ILE A N 1
ATOM 684 C CA . ILE A 1 94 ? 6.393 1.559 -4.685 1.00 91.94 94 ILE A CA 1
ATOM 685 C C . ILE A 1 94 ? 6.163 2.549 -5.828 1.00 91.94 94 ILE A C 1
ATOM 687 O O . ILE A 1 94 ? 6.734 2.398 -6.909 1.00 91.94 94 ILE A O 1
ATOM 691 N N . THR A 1 95 ? 5.378 3.600 -5.585 1.00 92.94 95 THR A N 1
ATOM 692 C CA . THR A 1 95 ? 5.076 4.623 -6.595 1.00 92.94 95 THR A CA 1
ATOM 693 C C . THR A 1 95 ? 6.340 5.345 -7.049 1.00 92.94 95 THR A C 1
ATOM 695 O O . THR A 1 95 ? 6.557 5.526 -8.247 1.00 92.94 95 THR A O 1
ATOM 698 N N . LYS A 1 96 ? 7.219 5.712 -6.109 1.00 95.12 96 LYS A N 1
ATOM 699 C CA . LYS A 1 96 ? 8.510 6.332 -6.421 1.00 95.12 96 LYS A CA 1
ATOM 700 C C . LYS A 1 96 ? 9.384 5.409 -7.269 1.00 95.12 96 LYS A C 1
ATOM 702 O O . LYS A 1 96 ? 9.943 5.866 -8.264 1.00 95.12 96 LYS A O 1
ATOM 707 N N . SER A 1 97 ? 9.470 4.127 -6.907 1.00 92.25 97 SER A N 1
ATOM 708 C CA . SER A 1 97 ? 10.230 3.127 -7.665 1.00 92.25 97 SER A CA 1
ATOM 709 C C . SER A 1 97 ? 9.714 3.000 -9.104 1.00 92.25 97 SER A C 1
ATOM 711 O O . SER A 1 97 ? 10.485 3.149 -10.056 1.00 92.25 97 SER A O 1
ATOM 713 N N . ARG A 1 98 ? 8.390 2.865 -9.276 1.00 92.00 98 ARG A N 1
ATOM 714 C CA . ARG A 1 98 ? 7.731 2.824 -10.593 1.00 92.00 98 ARG A CA 1
ATOM 715 C C . ARG A 1 98 ? 8.011 4.074 -11.424 1.00 92.00 98 ARG A C 1
ATOM 717 O O . ARG A 1 98 ? 8.363 3.959 -12.594 1.00 92.00 98 ARG A O 1
ATOM 724 N N . LEU A 1 99 ? 7.926 5.264 -10.823 1.00 93.88 99 LEU A N 1
ATOM 725 C CA . LEU A 1 99 ? 8.214 6.528 -11.507 1.00 93.88 99 LEU A CA 1
ATOM 726 C C . LEU A 1 99 ? 9.678 6.608 -11.968 1.00 93.88 99 LEU A C 1
ATOM 728 O O . LEU A 1 99 ? 9.956 6.995 -13.103 1.00 93.88 99 LEU A O 1
ATOM 732 N N . THR A 1 100 ? 10.627 6.240 -11.100 1.00 93.19 100 THR A N 1
ATOM 733 C CA . THR A 1 100 ? 12.054 6.205 -11.449 1.00 93.19 100 THR A CA 1
ATOM 734 C C . THR A 1 100 ? 12.314 5.238 -12.601 1.00 93.19 100 THR A C 1
ATOM 736 O O . THR A 1 100 ? 13.044 5.584 -13.532 1.00 93.19 100 THR A O 1
ATOM 739 N N . ARG A 1 101 ? 11.679 4.063 -12.585 1.00 91.50 101 ARG A N 1
ATOM 740 C CA . ARG A 1 101 ? 11.816 3.068 -13.650 1.00 91.50 101 ARG A CA 1
ATOM 741 C C . ARG A 1 101 ? 11.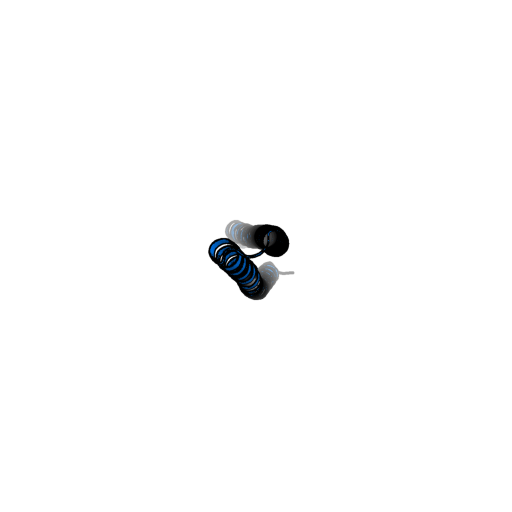220 3.551 -14.971 1.00 91.50 101 ARG A C 1
ATOM 743 O O . ARG A 1 101 ? 11.906 3.506 -15.987 1.00 91.50 101 ARG A O 1
ATOM 750 N N . ALA A 1 102 ? 10.000 4.085 -14.949 1.00 90.75 102 ALA A N 1
ATOM 751 C CA . ALA A 1 102 ? 9.346 4.648 -16.129 1.00 90.75 102 ALA A CA 1
ATOM 752 C C . ALA A 1 102 ? 10.194 5.760 -16.767 1.00 90.75 102 ALA A C 1
ATOM 754 O O . ALA A 1 102 ? 10.367 5.795 -17.984 1.00 90.75 102 ALA A O 1
ATOM 755 N N . ARG A 1 103 ? 10.807 6.622 -15.944 1.00 94.50 103 ARG A N 1
ATOM 756 C CA . ARG A 1 103 ? 11.742 7.647 -16.421 1.00 94.50 103 ARG A CA 1
ATOM 757 C C . ARG A 1 103 ? 12.975 7.039 -17.092 1.00 94.50 103 ARG A C 1
ATOM 759 O O . ARG A 1 103 ? 13.384 7.535 -18.136 1.00 94.50 103 ARG A O 1
ATOM 766 N N . ARG A 1 104 ? 13.559 5.982 -16.520 1.00 91.75 104 ARG A N 1
ATOM 767 C CA . ARG A 1 104 ? 14.727 5.298 -17.097 1.00 91.75 104 ARG A CA 1
ATOM 768 C C . ARG A 1 104 ? 14.398 4.646 -18.441 1.00 91.75 104 ARG A C 1
ATOM 770 O O . ARG A 1 104 ? 15.134 4.857 -19.397 1.00 91.75 104 ARG A O 1
ATOM 777 N N . LEU A 1 105 ? 13.285 3.918 -18.523 1.00 91.62 105 LEU A N 1
ATOM 778 C CA . LEU A 1 105 ? 12.820 3.305 -19.771 1.00 91.62 105 LEU A CA 1
ATOM 779 C C . LEU A 1 105 ? 12.551 4.372 -20.838 1.00 91.62 105 LEU A C 1
ATOM 781 O O . LEU A 1 105 ? 13.003 4.241 -21.970 1.00 91.62 105 LEU A O 1
ATOM 785 N N . SER A 1 106 ? 11.901 5.479 -20.462 1.00 91.88 106 SER A N 1
ATOM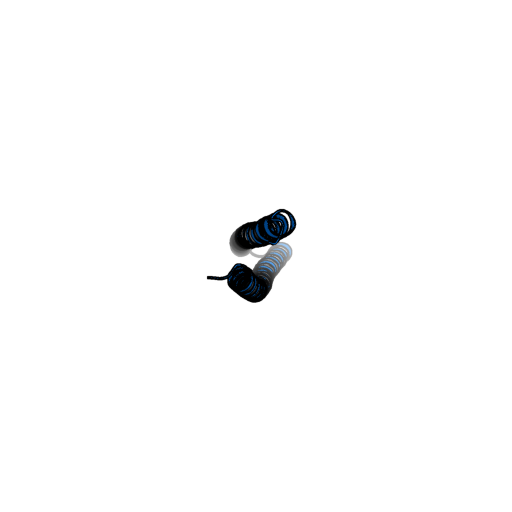 786 C CA . SER A 1 106 ? 11.684 6.608 -21.371 1.00 91.88 106 SER A CA 1
ATOM 787 C C . SER A 1 106 ? 12.998 7.189 -21.898 1.00 91.88 106 SER A C 1
ATOM 789 O O . SER A 1 106 ? 13.079 7.493 -23.081 1.00 91.88 106 SER A O 1
ATOM 791 N N . GLN A 1 107 ? 14.026 7.327 -21.054 1.00 91.25 107 GLN A N 1
ATOM 792 C CA . GLN A 1 107 ? 15.345 7.812 -21.477 1.00 91.25 107 GLN A CA 1
ATOM 793 C C . GLN A 1 107 ? 16.040 6.841 -22.438 1.00 91.25 107 GLN A C 1
ATOM 795 O O . GLN A 1 107 ? 16.650 7.282 -23.408 1.00 91.25 107 GLN A O 1
ATOM 800 N N . GLN A 1 108 ? 15.933 5.531 -22.194 1.00 88.81 108 GLN A N 1
ATOM 801 C CA . GLN A 1 108 ? 16.483 4.509 -23.090 1.00 88.81 108 GLN A CA 1
ATOM 802 C C . GLN A 1 108 ? 15.801 4.537 -24.461 1.00 88.81 108 GLN A C 1
ATOM 804 O O . GLN A 1 108 ? 16.486 4.528 -25.478 1.00 88.81 108 GLN A O 1
ATOM 809 N N . VAL A 1 109 ? 14.469 4.640 -24.494 1.00 90.12 109 VAL A N 1
ATOM 810 C CA . VAL A 1 109 ? 13.713 4.768 -25.748 1.00 90.12 109 VAL A CA 1
ATOM 811 C C . VAL A 1 109 ? 14.113 6.036 -26.501 1.00 90.12 109 VAL A C 1
ATOM 813 O O . VAL A 1 109 ? 14.383 5.958 -27.694 1.00 90.12 109 VAL A O 1
ATOM 816 N N . SER A 1 110 ? 14.218 7.184 -25.819 1.00 89.81 110 SER A N 1
ATOM 817 C CA . SER A 1 110 ? 14.690 8.425 -26.449 1.00 89.81 110 SER A CA 1
ATOM 818 C C . SER A 1 110 ? 16.081 8.268 -27.065 1.00 89.81 110 SER A C 1
ATOM 820 O O . SER A 1 110 ? 16.268 8.651 -28.212 1.00 89.81 110 SER A O 1
ATOM 822 N N . SER A 1 111 ? 17.020 7.629 -26.359 1.00 86.75 111 SER A N 1
ATOM 823 C CA . SER A 1 111 ? 18.365 7.370 -26.889 1.00 86.75 111 SER A CA 1
ATOM 824 C C . SER A 1 111 ? 18.341 6.517 -28.160 1.00 86.75 111 SER A C 1
ATOM 826 O O . SER A 1 111 ? 19.088 6.800 -29.091 1.00 86.75 111 SER A O 1
ATOM 828 N N . ILE A 1 112 ? 17.489 5.489 -28.217 1.00 87.44 112 ILE A N 1
ATOM 829 C CA . ILE A 1 112 ? 17.335 4.647 -29.413 1.00 87.44 112 ILE A CA 1
ATOM 830 C C . ILE A 1 112 ? 16.764 5.473 -30.571 1.00 87.44 112 ILE A C 1
ATOM 832 O O . ILE A 1 112 ? 17.240 5.366 -31.703 1.00 87.44 112 ILE A O 1
ATOM 836 N N . CYS A 1 113 ? 15.757 6.310 -30.304 1.00 87.56 113 CYS A N 1
ATOM 837 C CA . CYS A 1 113 ? 15.182 7.199 -31.311 1.00 87.56 113 CYS A CA 1
ATOM 838 C C . CYS A 1 113 ? 16.221 8.180 -31.866 1.00 87.56 113 CYS A C 1
ATOM 840 O O . CYS A 1 113 ? 16.274 8.352 -33.080 1.00 87.56 113 CYS A O 1
ATOM 842 N N . ASP A 1 114 ? 17.061 8.771 -31.014 1.00 87.12 114 ASP A N 1
ATOM 843 C CA . ASP A 1 114 ? 18.111 9.702 -31.440 1.00 87.12 114 ASP A CA 1
ATOM 844 C C . ASP A 1 114 ? 19.125 9.010 -32.368 1.00 87.12 114 ASP A C 1
ATOM 846 O O . ASP A 1 114 ? 19.375 9.491 -33.473 1.00 87.12 114 ASP A O 1
ATOM 850 N N . VAL A 1 115 ? 19.616 7.821 -31.990 1.00 84.38 115 VAL A N 1
ATOM 851 C CA . VAL A 1 115 ? 20.530 7.013 -32.827 1.00 84.38 115 VAL A CA 1
ATOM 852 C C . VAL A 1 115 ? 19.879 6.629 -34.162 1.00 84.38 115 VAL A C 1
ATOM 854 O O . VAL A 1 115 ? 20.522 6.661 -35.212 1.00 84.38 115 VAL A O 1
ATOM 857 N N . THR A 1 116 ? 18.588 6.295 -34.142 1.00 83.69 116 THR A N 1
ATOM 858 C CA . THR A 1 116 ? 17.834 5.938 -35.354 1.00 83.69 116 THR A CA 1
ATOM 859 C C . THR A 1 116 ? 17.644 7.143 -36.281 1.00 83.69 116 THR A C 1
ATOM 861 O O . THR A 1 116 ? 17.774 7.015 -37.495 1.00 83.69 116 THR A O 1
ATOM 864 N N . LEU A 1 117 ? 17.376 8.330 -35.735 1.00 84.69 117 LEU A N 1
ATOM 865 C CA . LEU A 1 117 ? 17.232 9.560 -36.520 1.00 84.69 117 LEU A CA 1
ATOM 866 C C . LEU A 1 117 ? 18.563 10.015 -37.130 1.00 84.69 117 LEU A C 1
ATOM 868 O O . LEU A 1 117 ? 18.583 10.528 -38.250 1.00 84.69 117 LEU A O 1
ATOM 872 N N . ASP A 1 118 ? 19.675 9.824 -36.423 1.00 81.31 118 ASP A N 1
ATOM 873 C CA . ASP A 1 118 ? 21.004 10.140 -36.948 1.00 81.31 118 ASP A CA 1
ATOM 874 C C . ASP A 1 118 ? 21.389 9.229 -38.129 1.00 81.31 118 ASP A C 1
ATOM 876 O O . ASP A 1 118 ? 22.015 9.699 -39.085 1.00 81.31 118 ASP A O 1
ATOM 880 N N . LEU A 1 119 ? 20.930 7.969 -38.129 1.00 75.94 119 LEU A N 1
ATOM 881 C CA . LEU A 1 119 ? 21.051 7.051 -39.271 1.00 75.94 119 LEU A CA 1
ATOM 882 C C . LEU A 1 119 ? 20.293 7.539 -40.507 1.00 75.94 119 LEU A C 1
ATOM 884 O O . LEU A 1 119 ? 20.822 7.482 -41.612 1.00 75.94 119 LEU A O 1
ATOM 888 N N . GLU A 1 120 ? 19.070 8.041 -40.340 1.00 77.69 120 GLU A N 1
ATOM 889 C CA . GLU A 1 120 ? 18.285 8.578 -41.460 1.00 77.69 120 GLU A CA 1
ATOM 890 C C . GLU A 1 120 ? 18.909 9.850 -42.057 1.00 77.69 120 GLU A C 1
ATOM 892 O O . GLU A 1 120 ? 18.687 10.176 -43.225 1.00 77.69 120 GLU A O 1
ATOM 897 N N . ARG A 1 121 ? 19.699 10.581 -41.260 1.00 77.56 121 ARG A N 1
ATOM 898 C CA . ARG A 1 121 ? 20.342 11.844 -41.650 1.00 77.56 121 ARG A CA 1
ATOM 899 C C . ARG A 1 121 ? 21.736 11.680 -42.244 1.00 77.56 121 ARG A C 1
ATOM 901 O O . ARG A 1 121 ? 22.241 12.642 -42.825 1.00 77.56 121 ARG A O 1
ATOM 908 N N . THR A 1 122 ? 22.367 10.515 -42.113 1.00 61.22 122 THR A N 1
ATOM 909 C CA . THR A 1 122 ? 23.664 10.243 -42.742 1.00 61.22 122 THR A CA 1
ATOM 910 C C . THR A 1 122 ? 23.438 9.679 -44.150 1.00 61.22 122 THR A C 1
ATOM 912 O O . THR A 1 122 ? 22.986 8.543 -44.278 1.00 61.22 122 THR A O 1
ATOM 915 N N . PRO A 1 123 ? 23.716 10.431 -45.237 1.00 51.12 123 PRO A N 1
ATOM 916 C CA . PRO A 1 123 ? 23.607 9.878 -46.582 1.00 51.12 123 PRO A CA 1
ATOM 917 C C . PRO A 1 123 ? 24.610 8.729 -46.736 1.00 51.12 123 PRO A C 1
ATOM 919 O O . PRO A 1 123 ? 25.799 8.895 -46.454 1.00 51.12 123 PRO A O 1
ATOM 922 N N . GLY A 1 124 ? 24.117 7.560 -47.155 1.00 58.12 124 GLY A N 1
ATOM 923 C CA . GLY A 1 124 ? 24.966 6.434 -47.542 1.00 58.12 124 GLY A CA 1
ATOM 924 C C . GLY A 1 124 ? 25.909 6.810 -48.699 1.00 58.12 124 GLY A C 1
ATOM 925 O O . GLY A 1 124 ? 25.614 7.769 -49.418 1.00 58.12 124 GLY A O 1
ATOM 926 N N . PRO A 1 125 ? 27.043 6.101 -48.855 1.00 50.47 125 PRO A N 1
ATOM 927 C CA . PRO A 1 125 ? 28.010 6.350 -49.927 1.00 50.47 125 PRO A CA 1
ATOM 928 C C . PRO A 1 125 ? 27.409 6.213 -51.332 1.00 50.47 125 PRO A C 1
ATOM 930 O O . PRO A 1 125 ? 26.480 5.391 -51.511 1.00 50.47 125 PRO A O 1
#

Mean predicted aligned error: 5.9 Å

Foldseek 3Di:
DDLVVVLVVLVVVLVVLVVVLVVVVVVLVVVLVVLVVVLVVLVVQLVVLVVLLVCCVVVVHDPVSNVVSVVSNVVSVVVSVVSVVVSVVSVVVSVVVNVVSVVVSVVSVVVSVVSVVVVVVDDDD

Secondary structure (DSSP, 8-state):
--HHHHHHHHHHHHHHHHHHHHHHHHHHHHHHHHHHHHHHHHHHHHHHHHHHHHHHHHTT--HHHHHHHHHHHHHHHHHHHHHHHHHHHHHHHHHHHHHHHHHHHHHHHHHHHHHHHHHHHS---

Radius of gyration: 27.63 Å; Cα contacts (8 Å, |Δi|>4): 47; chains: 1; bounding box: 56×21×87 Å

pLDDT: mean 91.35, std 8.97, range [50.47, 98.38]